Protein AF-A0A821PM58-F1 (afdb_monomer)

Sequence (84 aa):
MRKVVDFARPGIAFTTVQHEFPRVKYPMQLARFQEYVQNDGNRRQKLSRLELSVLEKFKQARDANLPVHDTDIRRWSLTQVAVE

Foldseek 3Di:
DDDLQVVPDPPDDVVNSCVVPVVCPDPVVNVVQVVCCVPPRDPVVLVVVLVVQLVVVVVVCVVVVHDDDPVNSVVSSVVVVVVD

pLDDT: mean 86.82, std 10.34, range [42.66, 97.38]

Secondary structure (DSSP, 8-state):
---HHHH--TT--HHHHHHH-TT---HHHHHHHHHHHHHH--HHHHHHHHHHHHHHHHHHHHHTT----HHHHHHHHHHHHTT-

Mean predicted aligned error: 7.38 Å

Radius of gyration: 18.81 Å; Cα contacts (8 Å, |Δi|>4): 39; chains: 1; bounding box: 25×18×54 Å

Structure (mmCIF, N/CA/C/O backbone):
data_AF-A0A821PM58-F1
#
_entry.id   AF-A0A821PM58-F1
#
loop_
_atom_site.group_PDB
_atom_site.id
_atom_site.type_symbol
_atom_site.label_atom_id
_atom_site.label_alt_id
_atom_site.label_comp_id
_atom_site.label_asym_id
_atom_site.label_entity_id
_atom_site.label_seq_id
_atom_site.pdbx_PDB_ins_code
_atom_site.Cartn_x
_atom_site.Cartn_y
_atom_site.Cartn_z
_atom_site.occupancy
_atom_site.B_iso_or_equiv
_atom_site.auth_seq_id
_atom_site.auth_comp_id
_atom_site.auth_asym_id
_atom_site.auth_atom_id
_atom_site.pdbx_PDB_model_num
ATOM 1 N N . MET A 1 1 ? -9.837 -5.681 -17.101 1.00 63.38 1 MET A N 1
ATOM 2 C CA . MET A 1 1 ? -8.854 -4.679 -17.578 1.00 63.38 1 MET A CA 1
ATOM 3 C C . MET A 1 1 ? -7.469 -5.304 -17.549 1.00 63.38 1 MET A C 1
ATOM 5 O O . MET A 1 1 ? -7.085 -5.823 -16.506 1.00 63.38 1 MET A O 1
ATOM 9 N N . ARG A 1 2 ? -6.756 -5.308 -18.679 1.00 79.81 2 ARG A N 1
ATOM 10 C CA . ARG A 1 2 ? -5.396 -5.857 -18.790 1.00 79.81 2 ARG A CA 1
ATOM 11 C C . ARG A 1 2 ? -4.387 -4.850 -18.223 1.00 79.81 2 ARG A C 1
ATOM 13 O O . ARG A 1 2 ? -4.578 -3.650 -18.403 1.00 79.81 2 ARG A O 1
ATOM 20 N N . LYS A 1 3 ? -3.353 -5.301 -17.503 1.00 82.75 3 LYS A N 1
ATOM 21 C CA . LYS A 1 3 ? -2.342 -4.393 -16.932 1.00 82.75 3 LYS A CA 1
ATOM 22 C C . LYS A 1 3 ? -1.250 -4.102 -17.958 1.00 82.75 3 LYS A C 1
ATOM 24 O O . LYS A 1 3 ? -0.810 -5.010 -18.657 1.00 82.75 3 LYS A O 1
ATOM 29 N N . VAL A 1 4 ? -0.775 -2.857 -17.979 1.00 87.50 4 VAL A N 1
ATOM 30 C CA . VAL A 1 4 ? 0.321 -2.407 -18.855 1.00 87.50 4 VAL A CA 1
ATOM 31 C C . VAL A 1 4 ? 1.577 -3.255 -18.650 1.00 87.50 4 VAL A C 1
ATOM 33 O O . VAL A 1 4 ? 2.158 -3.725 -19.619 1.00 87.50 4 VAL A O 1
ATOM 36 N N . VAL A 1 5 ? 1.963 -3.495 -17.393 1.00 85.56 5 VAL A N 1
ATOM 37 C CA . VAL A 1 5 ? 3.145 -4.299 -17.031 1.00 85.56 5 VAL A CA 1
ATOM 38 C C . VAL A 1 5 ? 3.041 -5.764 -17.461 1.00 85.56 5 VAL A C 1
ATOM 40 O O . VAL A 1 5 ? 4.042 -6.334 -17.873 1.00 85.56 5 VAL A O 1
ATOM 43 N N . ASP A 1 6 ? 1.841 -6.352 -17.434 1.00 87.19 6 ASP A N 1
ATOM 44 C CA . ASP A 1 6 ? 1.623 -7.744 -17.855 1.00 87.19 6 ASP A CA 1
ATOM 45 C C . ASP A 1 6 ? 1.639 -7.865 -19.393 1.00 87.19 6 ASP A C 1
ATOM 47 O O . ASP A 1 6 ? 1.922 -8.926 -19.952 1.00 87.19 6 ASP A O 1
ATOM 51 N N . PHE A 1 7 ? 1.298 -6.776 -20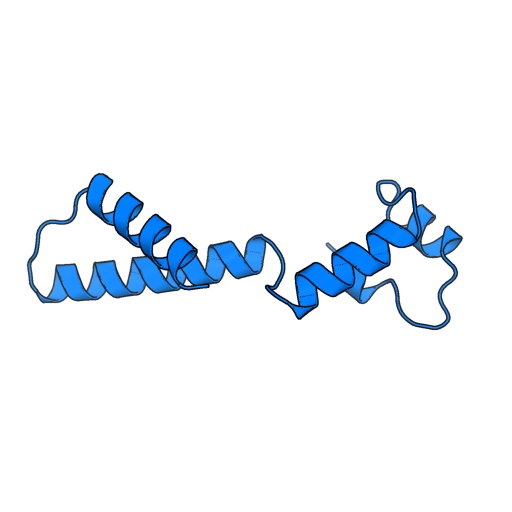.091 1.00 88.88 7 PHE A N 1
ATOM 52 C CA . PHE A 1 7 ? 1.288 -6.704 -21.550 1.00 88.88 7 PHE A CA 1
ATOM 53 C C . PHE A 1 7 ? 2.665 -6.357 -22.127 1.00 88.88 7 PHE A C 1
ATOM 55 O O . PHE A 1 7 ? 3.067 -6.950 -23.122 1.00 88.88 7 PHE A O 1
ATOM 62 N N . ALA A 1 8 ? 3.400 -5.427 -21.516 1.00 87.81 8 ALA A N 1
ATOM 63 C CA . ALA A 1 8 ? 4.717 -4.974 -21.958 1.00 87.81 8 ALA A CA 1
ATOM 64 C C . ALA A 1 8 ? 5.814 -6.000 -21.613 1.00 87.81 8 ALA A C 1
ATOM 66 O O . ALA A 1 8 ? 6.601 -5.815 -20.686 1.00 87.81 8 ALA A O 1
ATOM 67 N N . ARG A 1 9 ? 5.843 -7.100 -22.370 1.00 85.81 9 ARG A N 1
ATOM 68 C CA . ARG A 1 9 ? 6.810 -8.202 -22.253 1.00 85.81 9 ARG A CA 1
ATOM 69 C C . ARG A 1 9 ? 7.874 -8.155 -23.361 1.00 85.81 9 ARG A C 1
ATOM 71 O O . ARG A 1 9 ? 7.612 -7.559 -24.411 1.00 85.81 9 ARG A O 1
ATOM 78 N N . PRO A 1 10 ? 9.047 -8.793 -23.167 1.00 83.44 10 PRO A N 1
ATOM 79 C CA . PRO A 1 10 ? 10.075 -8.879 -24.202 1.00 83.44 10 PRO A CA 1
ATOM 80 C C . PRO A 1 10 ? 9.493 -9.379 -25.533 1.00 83.44 10 PRO A C 1
ATOM 82 O O . PRO A 1 10 ? 8.702 -10.322 -25.551 1.00 83.44 10 PRO A O 1
ATOM 85 N N . GLY A 1 11 ? 9.854 -8.721 -26.636 1.00 85.94 11 GLY A N 1
ATOM 86 C CA . GLY A 1 11 ? 9.358 -9.039 -27.981 1.00 85.94 11 GLY A CA 1
ATOM 87 C C . GLY A 1 11 ? 8.119 -8.256 -28.434 1.00 85.94 11 GLY A C 1
ATOM 88 O O . GLY A 1 11 ? 7.749 -8.358 -29.600 1.00 85.94 11 GLY A O 1
ATOM 89 N N . ILE A 1 12 ? 7.496 -7.442 -27.571 1.00 89.31 12 ILE A N 1
ATOM 90 C CA . ILE A 1 12 ? 6.436 -6.507 -27.984 1.00 89.31 12 ILE A CA 1
ATOM 91 C C . ILE A 1 12 ? 7.027 -5.116 -28.223 1.00 89.31 12 ILE A C 1
ATOM 93 O O . ILE A 1 12 ? 7.668 -4.539 -27.346 1.00 89.31 12 ILE A O 1
ATOM 97 N N . ALA A 1 13 ? 6.784 -4.562 -29.414 1.00 92.00 13 ALA A N 1
ATOM 98 C CA . ALA A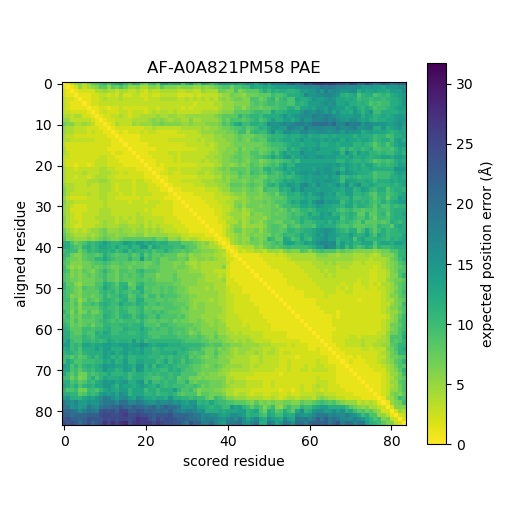 1 13 ? 7.206 -3.210 -29.758 1.00 92.00 13 ALA A CA 1
ATOM 99 C C . ALA A 1 13 ? 6.453 -2.160 -28.925 1.00 92.00 13 ALA A C 1
ATOM 101 O O . ALA A 1 13 ? 5.257 -2.291 -28.655 1.00 92.00 13 ALA A O 1
ATOM 102 N N . PHE A 1 14 ? 7.135 -1.070 -28.564 1.00 89.25 14 PHE A N 1
ATOM 103 C CA . PHE A 1 14 ? 6.525 0.013 -27.786 1.00 89.25 14 PHE A CA 1
ATOM 104 C C . PHE A 1 14 ? 5.298 0.623 -28.481 1.00 89.25 14 PHE A C 1
ATOM 106 O O . PHE A 1 14 ? 4.312 0.932 -27.821 1.00 89.25 14 PHE A O 1
ATOM 113 N N . THR A 1 15 ? 5.312 0.720 -29.812 1.00 91.56 15 THR A N 1
ATOM 114 C CA . THR A 1 15 ? 4.174 1.193 -30.617 1.00 91.56 15 THR A CA 1
ATOM 115 C C . THR A 1 15 ? 2.919 0.342 -30.410 1.00 91.56 15 THR A C 1
ATOM 117 O O . THR A 1 15 ? 1.820 0.879 -30.297 1.00 91.56 15 THR A O 1
ATOM 120 N N . THR A 1 16 ? 3.072 -0.977 -30.274 1.00 92.94 16 THR A N 1
ATOM 121 C CA . THR A 1 16 ? 1.976 -1.901 -29.952 1.00 92.94 16 THR A CA 1
ATOM 122 C C . THR A 1 16 ? 1.450 -1.672 -28.537 1.00 92.94 16 THR A C 1
ATOM 124 O O . THR A 1 16 ? 0.241 -1.668 -28.318 1.00 92.94 16 THR A O 1
ATOM 127 N N . VAL A 1 17 ? 2.344 -1.431 -27.571 1.00 91.38 17 VAL A N 1
ATOM 128 C CA . VAL A 1 17 ? 1.95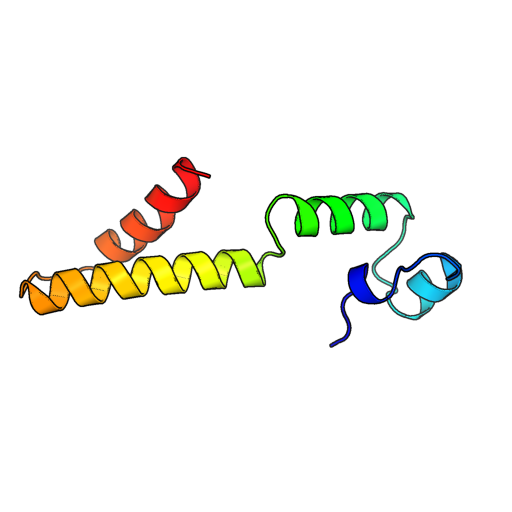4 -1.073 -26.198 1.00 91.38 17 VAL A CA 1
ATOM 129 C C . VAL A 1 17 ? 1.207 0.261 -26.172 1.00 91.38 17 VAL A C 1
ATOM 131 O O . VAL A 1 17 ? 0.211 0.381 -25.469 1.00 91.38 17 VAL A O 1
ATOM 134 N N . GLN A 1 18 ? 1.638 1.244 -26.958 1.00 93.12 18 GLN A N 1
ATOM 135 C CA . GLN A 1 18 ? 0.997 2.554 -27.045 1.00 93.12 18 GLN A CA 1
ATOM 136 C C . GLN A 1 18 ? -0.388 2.487 -27.702 1.00 93.12 18 GLN A C 1
ATOM 138 O O . GLN A 1 18 ? -1.291 3.208 -27.285 1.00 93.12 18 GLN A O 1
ATOM 143 N N . HIS A 1 19 ? -0.575 1.607 -28.689 1.00 92.69 19 HIS A N 1
ATOM 144 C CA . HIS A 1 19 ? -1.881 1.368 -29.303 1.00 92.69 19 HIS A CA 1
ATOM 145 C C . HIS A 1 19 ? -2.889 0.799 -28.290 1.00 92.69 19 HIS A C 1
ATOM 147 O O . HIS A 1 19 ? -4.014 1.282 -28.196 1.00 92.69 19 HIS A O 1
ATOM 153 N N . GLU A 1 20 ? -2.475 -0.192 -27.493 1.00 92.00 20 GLU A N 1
ATOM 154 C CA . GLU A 1 20 ? -3.316 -0.789 -26.444 1.00 92.00 20 GLU A CA 1
ATOM 155 C C . GLU A 1 20 ? -3.502 0.154 -25.240 1.00 92.00 20 GLU A C 1
ATOM 157 O O . GLU A 1 20 ? -4.559 0.192 -24.607 1.00 92.00 20 GLU A O 1
ATOM 162 N N . PHE A 1 21 ? -2.480 0.954 -24.922 1.00 92.50 21 PHE A N 1
ATOM 163 C CA . PHE A 1 21 ? -2.465 1.863 -23.780 1.00 92.50 21 PHE A CA 1
ATOM 164 C C . PHE A 1 21 ? -2.091 3.294 -24.201 1.00 92.50 21 PHE A C 1
ATOM 166 O O . PHE A 1 21 ? -0.985 3.756 -23.907 1.00 92.50 21 PHE A O 1
ATOM 173 N N . PRO A 1 22 ? -3.036 4.069 -24.772 1.00 90.19 22 PRO A N 1
ATOM 174 C CA . PRO A 1 22 ? -2.768 5.407 -25.323 1.00 90.19 22 PRO A CA 1
ATOM 175 C C . PRO A 1 22 ? -2.248 6.434 -24.306 1.00 90.19 22 PRO A C 1
ATOM 177 O O . PRO A 1 22 ? -1.703 7.475 -24.666 1.00 90.19 22 PRO A O 1
ATOM 180 N N . ARG A 1 23 ? -2.428 6.161 -23.007 1.00 90.50 23 ARG A N 1
ATOM 181 C CA . ARG A 1 23 ? -1.935 7.006 -21.908 1.00 90.50 23 ARG A CA 1
ATOM 182 C C . ARG A 1 23 ? -0.441 6.812 -21.621 1.00 90.50 23 ARG A C 1
ATOM 184 O O . ARG A 1 23 ? 0.137 7.627 -20.902 1.00 90.50 23 ARG A O 1
ATOM 191 N N . VAL A 1 24 ? 0.177 5.761 -22.160 1.00 90.88 24 VAL A N 1
ATOM 192 C CA . VAL A 1 24 ? 1.616 5.499 -22.056 1.00 90.88 24 VAL A CA 1
ATOM 193 C C . VAL A 1 24 ? 2.306 6.177 -23.234 1.00 90.88 24 VAL A C 1
ATOM 195 O O . VAL A 1 24 ? 2.302 5.675 -24.351 1.00 90.88 24 VAL A O 1
ATOM 198 N N . LYS A 1 25 ? 2.867 7.357 -22.981 1.00 90.69 25 LYS A N 1
ATOM 199 C CA . LYS A 1 25 ? 3.496 8.211 -23.996 1.00 90.69 25 LYS A CA 1
ATOM 200 C C . LYS A 1 25 ? 4.976 7.906 -24.199 1.00 90.69 25 LYS A C 1
ATOM 202 O O . LYS A 1 25 ? 5.487 8.118 -25.291 1.00 90.69 25 LYS A O 1
ATOM 207 N N . TYR A 1 26 ? 5.662 7.430 -23.159 1.00 91.44 26 TYR A N 1
ATOM 208 C CA . TYR A 1 26 ? 7.115 7.259 -23.178 1.00 91.44 26 TYR A CA 1
ATOM 209 C C . TYR A 1 26 ? 7.536 5.870 -22.681 1.00 91.44 26 TYR A C 1
ATOM 211 O O . TYR A 1 26 ? 6.997 5.411 -21.669 1.00 91.44 26 TYR A O 1
ATOM 219 N N . PRO A 1 27 ? 8.558 5.234 -23.291 1.00 86.88 27 PRO A N 1
ATOM 220 C CA . PRO A 1 27 ? 9.085 3.943 -22.837 1.00 86.88 27 PRO A CA 1
ATOM 221 C C . PRO A 1 27 ? 9.541 3.955 -21.375 1.00 86.88 27 PRO A C 1
ATOM 223 O O . PRO A 1 27 ? 9.327 2.992 -20.646 1.00 86.88 27 PRO A O 1
ATOM 226 N N . MET A 1 28 ? 10.084 5.083 -20.906 1.00 89.06 28 MET A N 1
ATOM 227 C CA . MET A 1 28 ? 10.509 5.259 -19.513 1.00 89.06 28 MET A CA 1
ATOM 228 C C . MET A 1 28 ? 9.358 5.079 -18.507 1.00 89.06 28 MET A C 1
ATOM 230 O O . MET A 1 28 ? 9.590 4.701 -17.362 1.00 89.06 28 MET A O 1
ATOM 234 N N . GLN A 1 29 ? 8.103 5.304 -18.915 1.00 90.25 29 GLN A N 1
ATOM 235 C CA . GLN A 1 29 ? 6.949 5.040 -18.053 1.00 90.25 29 GLN A CA 1
ATOM 236 C C . GLN A 1 29 ? 6.759 3.540 -17.806 1.00 90.25 29 GLN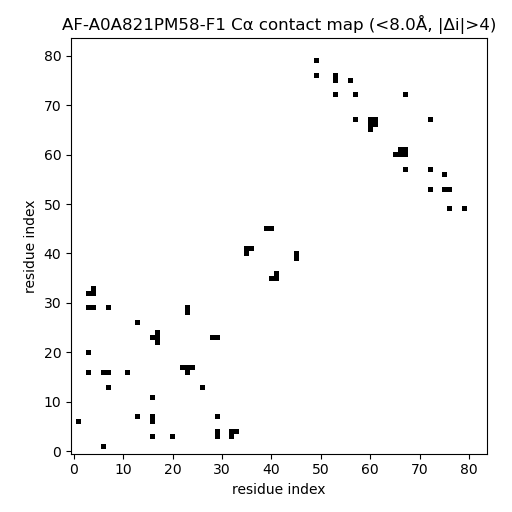 A C 1
ATOM 238 O O . GLN A 1 29 ? 6.351 3.172 -16.711 1.00 90.25 29 GLN A O 1
ATOM 243 N N . LEU A 1 30 ? 7.093 2.677 -18.773 1.00 88.62 30 LEU A N 1
ATOM 244 C CA . LEU A 1 30 ? 7.023 1.225 -18.592 1.00 88.62 30 LEU A CA 1
ATOM 245 C C . LEU A 1 30 ? 8.020 0.750 -17.539 1.00 88.62 30 LEU A C 1
ATOM 247 O O . LEU A 1 30 ? 7.629 -0.005 -16.653 1.00 88.62 30 LEU A O 1
ATOM 251 N N . ALA A 1 31 ? 9.258 1.251 -17.595 1.00 87.00 31 ALA A N 1
ATOM 252 C CA . ALA A 1 31 ? 10.276 0.960 -16.589 1.00 87.00 31 ALA A CA 1
ATOM 253 C C . ALA A 1 31 ? 9.805 1.384 -15.189 1.00 87.00 31 ALA A C 1
ATOM 255 O O . ALA A 1 31 ? 9.820 0.575 -14.268 1.00 87.00 31 ALA A O 1
ATOM 256 N N . ARG A 1 32 ? 9.258 2.601 -15.051 1.00 86.38 32 ARG A N 1
ATOM 257 C CA . ARG A 1 32 ? 8.677 3.068 -13.779 1.00 86.38 32 ARG A CA 1
ATOM 258 C C . ARG A 1 32 ? 7.512 2.203 -13.306 1.00 86.38 32 ARG A C 1
ATOM 260 O O . ARG A 1 32 ? 7.391 1.928 -12.121 1.00 86.38 32 ARG A O 1
ATOM 267 N N . PHE A 1 33 ? 6.627 1.774 -14.205 1.00 86.69 33 PHE A N 1
ATOM 268 C CA . PHE A 1 33 ? 5.510 0.909 -13.820 1.00 86.69 33 PHE A CA 1
ATOM 269 C C . PHE A 1 33 ? 5.983 -0.468 -13.359 1.00 86.69 33 PHE A C 1
ATOM 271 O O . PHE A 1 33 ? 5.413 -1.002 -12.410 1.00 86.69 33 PHE A O 1
ATOM 278 N N . GLN A 1 34 ? 7.006 -1.031 -14.004 1.00 85.06 34 GLN A N 1
ATOM 279 C CA . GLN A 1 34 ? 7.632 -2.278 -13.569 1.00 85.06 34 GLN A CA 1
ATOM 280 C C . GLN A 1 34 ? 8.281 -2.106 -12.197 1.00 85.06 34 GLN A C 1
ATOM 282 O O . GLN A 1 34 ? 8.001 -2.899 -11.305 1.00 85.06 34 GLN A O 1
ATOM 287 N N . GLU A 1 35 ? 9.051 -1.037 -12.005 1.00 85.94 35 GLU A N 1
ATOM 288 C CA . GLU A 1 35 ? 9.693 -0.699 -10.735 1.00 85.94 35 GLU A CA 1
ATOM 289 C C . GLU A 1 35 ? 8.669 -0.536 -9.602 1.00 85.94 35 GLU A C 1
ATOM 291 O O . GLU A 1 35 ? 8.813 -1.146 -8.547 1.00 85.94 35 GLU A O 1
ATOM 296 N N . TYR A 1 36 ? 7.572 0.194 -9.827 1.00 82.25 36 TYR A N 1
ATOM 297 C CA . TYR A 1 36 ? 6.510 0.328 -8.824 1.00 82.25 36 TYR A CA 1
ATOM 298 C C . TYR A 1 36 ? 5.867 -1.009 -8.464 1.00 82.25 36 TYR A C 1
ATOM 300 O O . TYR A 1 36 ? 5.578 -1.265 -7.298 1.00 82.25 36 TYR A O 1
ATOM 308 N N . VAL A 1 37 ? 5.629 -1.867 -9.456 1.00 81.50 37 VAL A N 1
ATOM 309 C CA . VAL A 1 37 ? 5.036 -3.185 -9.216 1.00 81.50 37 VAL A CA 1
ATOM 310 C C . VAL A 1 37 ? 6.009 -4.108 -8.484 1.00 81.50 37 VAL A C 1
ATOM 312 O O . VAL A 1 37 ? 5.556 -4.864 -7.628 1.00 81.50 37 VAL A O 1
ATOM 315 N N . GLN A 1 38 ? 7.306 -4.034 -8.786 1.00 81.50 38 GLN A N 1
ATOM 316 C CA . GLN A 1 38 ? 8.344 -4.839 -8.140 1.00 81.50 38 GLN A CA 1
ATOM 317 C C . GLN A 1 38 ? 8.616 -4.404 -6.702 1.00 81.50 38 GLN A C 1
ATOM 319 O O . GLN A 1 38 ? 8.642 -5.256 -5.821 1.00 81.50 38 GLN A O 1
ATOM 324 N N . ASN A 1 39 ? 8.789 -3.104 -6.462 1.00 77.75 39 ASN A N 1
ATOM 325 C CA . ASN A 1 39 ? 9.164 -2.604 -5.143 1.00 77.75 39 ASN A CA 1
ATOM 326 C C . ASN A 1 39 ? 8.006 -2.698 -4.151 1.00 77.75 39 ASN A C 1
ATOM 328 O O . ASN A 1 39 ? 8.208 -3.072 -3.005 1.00 77.75 39 ASN A O 1
ATOM 332 N N . ASP A 1 40 ? 6.789 -2.368 -4.586 1.00 71.00 40 ASP A N 1
ATOM 333 C CA . ASP A 1 40 ? 5.753 -1.991 -3.622 1.00 71.00 40 ASP A CA 1
ATOM 334 C C . ASP A 1 40 ? 4.331 -2.399 -4.037 1.00 71.00 40 ASP A C 1
ATOM 336 O O . ASP A 1 40 ? 3.332 -2.130 -3.360 1.00 71.00 40 ASP A O 1
ATOM 340 N N . GLY A 1 41 ? 4.221 -3.067 -5.186 1.00 75.62 41 GLY A N 1
ATOM 341 C CA . GLY A 1 41 ? 2.950 -3.351 -5.826 1.00 75.62 41 GLY A CA 1
ATOM 342 C C . GLY A 1 41 ? 2.241 -2.091 -6.336 1.00 75.62 41 GLY A C 1
ATOM 343 O O . GLY A 1 41 ? 2.618 -0.940 -6.121 1.00 75.62 41 GLY A O 1
ATOM 344 N N . ASN A 1 42 ? 1.147 -2.302 -7.059 1.00 79.88 42 ASN A N 1
ATOM 345 C CA . ASN A 1 42 ? 0.320 -1.194 -7.529 1.00 79.88 42 ASN A CA 1
ATOM 346 C C . ASN A 1 42 ? -0.560 -0.623 -6.400 1.00 79.88 42 ASN A C 1
ATOM 348 O O . ASN A 1 42 ? -0.826 -1.275 -5.392 1.00 79.88 42 ASN A O 1
ATOM 352 N N . ARG A 1 43 ? -1.113 0.579 -6.619 1.00 81.56 43 ARG A N 1
ATOM 353 C CA . ARG A 1 43 ? -2.025 1.254 -5.674 1.00 81.56 43 ARG A CA 1
ATOM 354 C C . ARG A 1 43 ? -3.133 0.343 -5.134 1.00 81.56 43 ARG A C 1
ATOM 356 O O . ARG A 1 43 ? -3.474 0.441 -3.963 1.00 81.56 43 ARG A O 1
ATOM 363 N N . ARG A 1 44 ? -3.706 -0.535 -5.966 1.00 81.62 44 ARG A N 1
ATOM 364 C CA . ARG A 1 44 ? -4.769 -1.456 -5.534 1.00 81.62 44 ARG A CA 1
ATOM 365 C C . ARG A 1 44 ? -4.241 -2.487 -4.537 1.00 81.62 44 ARG A C 1
ATOM 367 O O . ARG A 1 44 ? -4.918 -2.748 -3.551 1.00 81.62 44 A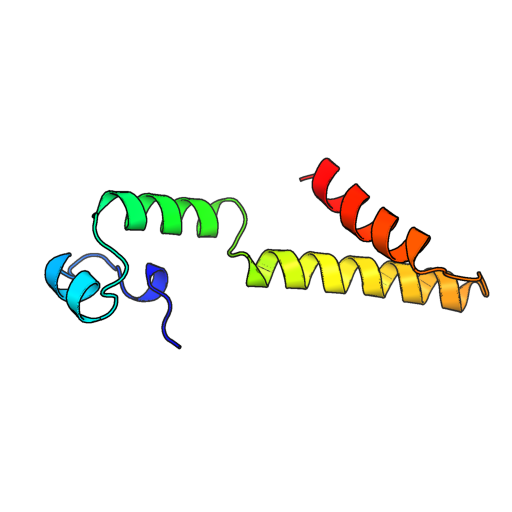RG A O 1
ATOM 374 N N . GLN A 1 45 ? -3.057 -3.048 -4.777 1.00 83.44 45 GLN A N 1
ATOM 375 C CA . GLN A 1 45 ? -2.409 -3.973 -3.844 1.00 83.44 45 GLN A CA 1
ATOM 376 C C . GLN A 1 45 ? -2.092 -3.278 -2.518 1.00 83.44 45 GLN A C 1
ATOM 378 O O . GLN A 1 45 ? -2.440 -3.816 -1.474 1.00 83.44 45 GLN A O 1
ATOM 383 N N . LYS A 1 46 ? -1.549 -2.054 -2.559 1.00 84.25 46 LYS A N 1
ATOM 384 C CA . LYS A 1 46 ? -1.298 -1.247 -1.352 1.00 84.25 46 LYS A CA 1
ATOM 385 C C . LYS A 1 46 ? -2.569 -0.999 -0.542 1.00 84.25 46 LYS A C 1
ATOM 387 O O . LYS A 1 46 ? -2.608 -1.264 0.652 1.00 84.25 46 LYS A O 1
ATOM 392 N N . LEU A 1 47 ? -3.641 -0.561 -1.206 1.00 87.44 47 LEU A N 1
ATOM 393 C CA . LEU A 1 47 ? -4.935 -0.355 -0.553 1.00 87.44 47 LEU A CA 1
ATOM 394 C C . LEU A 1 47 ? -5.503 -1.656 0.025 1.00 87.44 47 LEU A C 1
ATOM 396 O O . LEU A 1 47 ? -6.031 -1.627 1.127 1.00 87.44 47 LEU A O 1
ATOM 400 N N . SER A 1 48 ? -5.336 -2.787 -0.669 1.00 88.81 48 SER A N 1
ATOM 401 C CA . SER A 1 48 ? -5.779 -4.094 -0.159 1.00 88.81 48 SER A CA 1
ATOM 402 C C . SER A 1 48 ? -4.995 -4.503 1.094 1.00 88.81 48 SER A C 1
ATOM 404 O O . SER A 1 48 ? -5.578 -5.033 2.031 1.00 88.81 48 SER A O 1
ATOM 406 N N . ARG A 1 49 ? -3.681 -4.237 1.147 1.00 87.94 49 ARG A N 1
ATOM 407 C CA . ARG A 1 49 ? -2.861 -4.486 2.347 1.00 87.94 49 ARG A CA 1
ATOM 408 C C . ARG A 1 49 ? -3.306 -3.617 3.522 1.00 87.94 49 ARG A C 1
ATOM 410 O O . ARG A 1 49 ? -3.490 -4.135 4.619 1.00 87.94 49 ARG A O 1
ATOM 417 N N . LEU A 1 50 ? -3.524 -2.322 3.280 1.00 90.38 50 LEU A N 1
ATOM 418 C CA . LEU A 1 50 ? -4.030 -1.393 4.295 1.00 90.38 50 LEU A CA 1
ATOM 419 C C . LEU A 1 50 ? -5.400 -1.828 4.817 1.00 90.38 50 LEU A C 1
ATOM 421 O O . LEU A 1 50 ? -5.604 -1.860 6.025 1.00 90.38 50 LEU A O 1
ATOM 425 N N . GLU A 1 51 ? -6.314 -2.198 3.922 1.00 91.94 51 GLU A N 1
ATOM 426 C CA . GLU A 1 51 ? -7.647 -2.689 4.271 1.00 91.94 51 GLU A CA 1
ATOM 427 C C . GLU A 1 51 ? -7.574 -3.934 5.158 1.00 91.94 51 GLU A C 1
ATOM 429 O O . GLU A 1 51 ? -8.186 -3.955 6.224 1.00 91.94 51 GLU A O 1
ATOM 434 N N . LEU A 1 52 ? -6.779 -4.938 4.771 1.00 92.44 52 LEU A N 1
ATOM 435 C CA . LEU A 1 52 ? -6.608 -6.163 5.554 1.00 92.44 52 LEU A CA 1
ATOM 436 C C . LEU A 1 52 ? -6.015 -5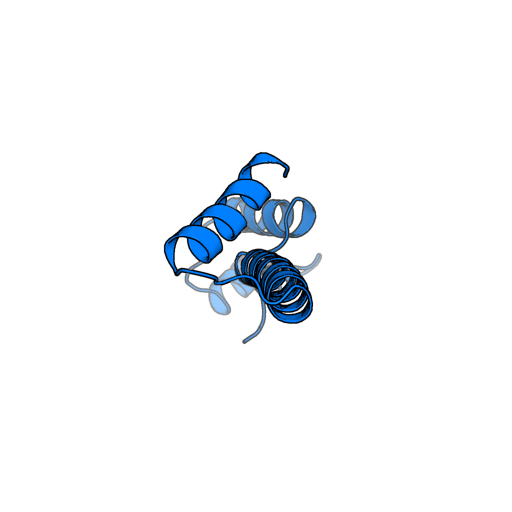.881 6.941 1.00 92.44 52 LEU A C 1
ATOM 438 O O . LEU A 1 52 ? -6.508 -6.408 7.934 1.00 92.44 52 LEU A O 1
ATOM 442 N N . SER A 1 53 ? -5.000 -5.019 7.018 1.00 91.62 53 SER A N 1
ATOM 443 C CA . SER A 1 53 ? -4.349 -4.644 8.281 1.00 91.62 53 SER A CA 1
ATOM 444 C C . SER A 1 53 ? -5.290 -3.872 9.215 1.00 91.62 53 SER A C 1
ATOM 446 O O . SER A 1 53 ? -5.391 -4.173 10.406 1.00 91.62 53 SER A O 1
ATOM 448 N N . VAL A 1 54 ? -6.035 -2.901 8.681 1.00 94.31 54 VAL A N 1
ATOM 449 C CA . VAL A 1 54 ? -7.026 -2.126 9.444 1.00 94.31 54 VAL A CA 1
ATOM 450 C C . VAL A 1 54 ? -8.174 -3.019 9.913 1.00 94.31 54 VAL A C 1
ATOM 452 O O . VAL A 1 54 ? -8.596 -2.907 11.063 1.00 94.31 54 VAL A O 1
ATOM 455 N N . LEU A 1 55 ? -8.656 -3.924 9.056 1.00 94.81 55 LEU A N 1
ATOM 456 C CA . LEU A 1 55 ? -9.712 -4.874 9.399 1.00 94.81 55 LEU A CA 1
ATOM 457 C C . LEU A 1 55 ? -9.281 -5.813 10.528 1.00 94.81 55 LEU A C 1
ATOM 459 O O . LEU A 1 55 ? -10.068 -6.079 11.433 1.00 94.81 55 LEU A O 1
ATOM 463 N N . GLU A 1 56 ? -8.042 -6.294 10.493 1.00 94.75 56 GLU A N 1
ATOM 464 C CA . GLU A 1 56 ? -7.495 -7.157 11.538 1.00 94.75 56 GLU A CA 1
ATOM 465 C C . GLU A 1 56 ? -7.440 -6.434 12.892 1.00 94.75 56 GLU A C 1
ATOM 467 O O . GLU A 1 56 ? -7.960 -6.934 13.888 1.00 94.75 56 GLU A O 1
ATOM 472 N N . LYS A 1 57 ? -6.929 -5.196 12.922 1.00 94.19 57 LYS A N 1
ATOM 473 C CA . LYS A 1 57 ? -6.936 -4.366 14.141 1.00 94.19 57 LYS A CA 1
ATOM 474 C C . LYS A 1 57 ? -8.344 -4.085 14.652 1.00 94.19 57 LYS A C 1
ATOM 476 O O . LYS A 1 57 ? -8.579 -4.100 15.858 1.00 94.19 57 LYS A O 1
ATOM 481 N N . PHE A 1 58 ? -9.285 -3.844 13.742 1.00 95.38 58 PHE A N 1
ATOM 482 C CA . PHE A 1 58 ? -10.678 -3.628 14.106 1.00 95.38 58 PHE A CA 1
ATOM 483 C C . PHE A 1 58 ? -11.276 -4.863 14.785 1.00 95.38 58 PHE A C 1
ATOM 485 O O . PHE A 1 58 ? -11.896 -4.731 15.837 1.00 95.38 58 PHE A O 1
ATOM 492 N N . LYS A 1 59 ? -11.058 -6.062 14.229 1.00 96.38 59 LYS A N 1
ATOM 493 C CA . LYS A 1 59 ? -11.521 -7.321 14.833 1.00 96.38 59 LYS A CA 1
ATOM 494 C C . LYS A 1 59 ? -10.948 -7.513 16.234 1.00 96.38 59 LYS A C 1
ATOM 496 O O . LYS A 1 59 ? -11.716 -7.707 17.165 1.00 96.38 59 LYS A O 1
ATOM 501 N N . GLN A 1 60 ? -9.641 -7.322 16.403 1.00 95.94 60 GLN A N 1
ATOM 502 C CA . GLN A 1 60 ? -8.981 -7.421 17.710 1.00 95.94 60 GLN A CA 1
ATOM 503 C C . GLN A 1 60 ? -9.565 -6.439 18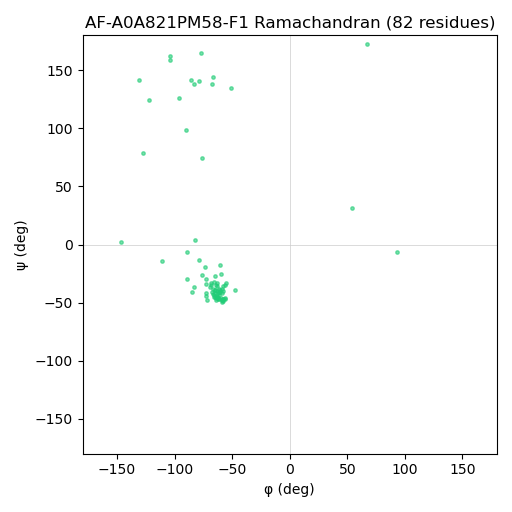.736 1.00 95.94 60 GLN A C 1
ATOM 505 O O . GLN A 1 60 ? -9.808 -6.804 19.885 1.00 95.94 60 GLN A O 1
ATOM 510 N N . ALA A 1 61 ? -9.842 -5.198 18.325 1.00 96.19 61 ALA A N 1
ATOM 511 C CA . ALA A 1 61 ? -10.480 -4.213 19.192 1.00 96.19 61 ALA A CA 1
ATOM 512 C C . ALA A 1 61 ? -11.913 -4.624 19.573 1.00 96.19 61 ALA A C 1
ATOM 514 O O . ALA A 1 61 ? -12.310 -4.463 20.726 1.00 96.19 61 ALA A O 1
ATOM 515 N N . ARG A 1 62 ? -12.678 -5.195 18.633 1.00 95.44 62 ARG A N 1
ATOM 516 C CA . ARG A 1 62 ? -14.029 -5.712 18.896 1.00 95.44 62 ARG A CA 1
ATOM 517 C C . ARG A 1 62 ? -14.016 -6.907 19.842 1.00 95.44 62 ARG A C 1
ATOM 519 O O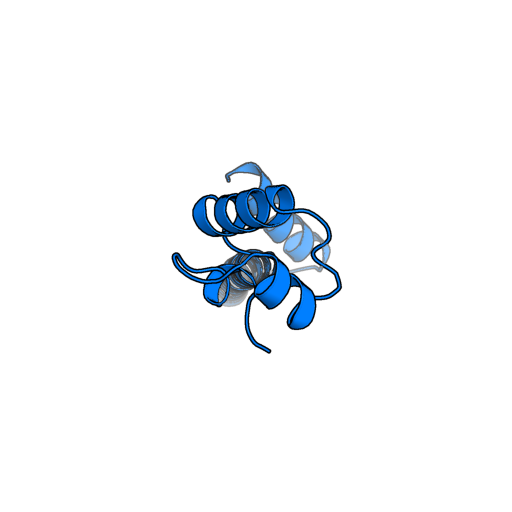 . ARG A 1 62 ? -14.825 -6.919 20.765 1.00 95.44 62 ARG A O 1
ATOM 526 N N . ASP A 1 63 ? -13.091 -7.842 19.660 1.00 97.38 63 ASP A N 1
ATOM 527 C CA . ASP A 1 63 ? -12.928 -9.011 20.532 1.00 97.38 63 ASP A CA 1
ATOM 528 C C . ASP A 1 63 ? -12.545 -8.595 21.963 1.00 97.38 63 ASP A C 1
ATOM 530 O O . ASP A 1 63 ? -12.992 -9.196 22.938 1.00 97.38 63 ASP A O 1
ATOM 534 N N . ALA A 1 64 ? -11.793 -7.500 22.102 1.00 97.06 64 ALA A N 1
ATOM 535 C CA . ALA A 1 64 ? -11.459 -6.881 23.383 1.00 97.06 64 ALA A CA 1
ATOM 536 C C . ALA A 1 64 ? -12.561 -5.953 23.946 1.00 97.06 64 ALA A C 1
ATOM 538 O O . ALA A 1 64 ? -12.351 -5.311 24.974 1.00 97.06 64 ALA A O 1
ATOM 539 N N . ASN A 1 65 ? -13.727 -5.860 23.292 1.00 96.44 65 ASN A N 1
ATOM 540 C CA . ASN A 1 65 ? -14.820 -4.937 23.627 1.00 96.44 65 ASN A CA 1
ATOM 541 C C . ASN A 1 65 ? -14.395 -3.457 23.717 1.00 96.44 65 ASN A C 1
ATOM 543 O O . ASN A 1 65 ? -14.974 -2.676 24.474 1.00 96.44 65 ASN A O 1
ATOM 547 N N . LEU A 1 66 ? -13.398 -3.051 22.929 1.00 95.69 66 LEU A N 1
ATOM 548 C CA . LEU A 1 66 ? -12.938 -1.669 22.863 1.00 95.69 66 LEU A CA 1
ATOM 549 C C . LEU A 1 66 ? -13.814 -0.850 21.898 1.00 95.69 66 LEU A C 1
ATOM 551 O O . LEU A 1 66 ? -14.161 -1.327 20.809 1.00 95.69 66 LEU A O 1
ATOM 555 N N . PRO A 1 67 ? -14.171 0.398 22.252 1.00 94.50 67 PRO A N 1
ATOM 556 C CA . PRO A 1 67 ? -14.779 1.318 21.304 1.00 94.50 67 PRO A CA 1
ATOM 557 C C . PRO A 1 67 ? -13.754 1.703 20.232 1.00 94.50 67 PRO A C 1
ATOM 559 O O . PRO A 1 67 ? -12.588 1.952 20.533 1.00 94.50 67 PRO A O 1
ATOM 562 N N . VAL A 1 68 ? -14.199 1.758 18.977 1.00 95.44 68 VAL A N 1
ATOM 563 C CA . VAL A 1 68 ? -13.371 2.179 17.842 1.00 95.44 68 VAL A CA 1
ATOM 564 C C . VAL A 1 68 ? -14.037 3.368 17.174 1.00 95.44 68 VAL A C 1
ATOM 566 O O . VAL A 1 68 ? -15.196 3.276 16.766 1.00 95.44 68 VAL A O 1
ATOM 569 N N . HIS A 1 69 ? -13.302 4.468 17.045 1.00 95.56 69 HIS A N 1
ATOM 570 C CA . HIS A 1 69 ? -13.750 5.654 16.328 1.00 95.56 69 HIS A CA 1
ATOM 571 C C . HIS A 1 69 ? -13.083 5.761 14.954 1.00 95.56 69 HIS A C 1
ATOM 573 O O . HIS A 1 69 ? -12.009 5.210 14.705 1.00 95.56 69 HIS A O 1
ATOM 579 N N . ASP A 1 70 ? -13.667 6.569 14.070 1.00 94.25 70 ASP A N 1
ATOM 580 C CA . ASP A 1 70 ? -13.098 6.869 12.750 1.00 94.25 70 ASP A CA 1
ATOM 581 C C . ASP A 1 70 ? -11.665 7.419 12.836 1.00 94.25 70 ASP A C 1
ATOM 583 O O . ASP A 1 70 ? -10.824 7.152 11.974 1.00 94.25 70 ASP A O 1
ATOM 587 N N . THR A 1 71 ? -11.359 8.165 13.902 1.00 95.50 71 THR A N 1
ATOM 588 C CA . THR A 1 71 ? -10.008 8.674 14.173 1.00 95.50 71 THR A CA 1
ATOM 589 C C . THR A 1 71 ? -9.008 7.543 14.413 1.00 95.50 71 THR A C 1
ATOM 591 O O . THR A 1 71 ? -7.860 7.652 13.979 1.00 95.50 71 THR A O 1
ATOM 594 N N . ASP A 1 72 ? -9.426 6.449 15.050 1.00 93.25 72 ASP A N 1
ATOM 595 C CA . ASP A 1 72 ? -8.575 5.284 15.307 1.00 93.25 72 ASP A CA 1
ATOM 596 C C . ASP A 1 72 ? -8.321 4.510 14.016 1.00 93.25 72 ASP A C 1
ATOM 598 O O . ASP A 1 72 ? -7.168 4.226 13.690 1.00 93.25 72 ASP A O 1
ATOM 602 N N . ILE A 1 73 ? -9.369 4.297 13.212 1.00 92.50 73 ILE A N 1
ATOM 603 C CA . ILE A 1 73 ? -9.261 3.702 11.872 1.00 92.50 73 ILE A CA 1
ATOM 604 C C . ILE A 1 73 ? -8.280 4.511 11.009 1.00 92.50 73 ILE A C 1
ATOM 606 O O . ILE A 1 73 ? -7.372 3.951 10.384 1.00 92.50 73 ILE A O 1
ATOM 610 N N . ARG A 1 74 ? -8.405 5.847 11.017 1.00 92.44 74 ARG A N 1
ATOM 611 C CA . ARG A 1 74 ? -7.491 6.739 10.292 1.00 92.44 74 ARG A CA 1
ATOM 612 C C . ARG A 1 74 ? -6.061 6.607 10.808 1.00 92.44 74 ARG A C 1
ATOM 614 O O . ARG A 1 74 ? -5.147 6.467 9.998 1.00 92.44 74 ARG A O 1
ATOM 621 N N . ARG A 1 75 ? -5.845 6.611 12.126 1.00 92.38 75 ARG A N 1
ATOM 622 C CA . ARG A 1 75 ? -4.507 6.428 12.710 1.00 92.38 75 ARG A CA 1
ATOM 623 C C . ARG A 1 75 ? -3.894 5.100 12.286 1.00 92.38 75 ARG A C 1
ATOM 625 O O . ARG A 1 75 ? -2.772 5.105 11.797 1.00 92.38 75 ARG A O 1
ATOM 632 N N . TRP A 1 76 ? -4.631 3.995 12.382 1.00 92.50 76 TRP A N 1
ATOM 633 C CA . TRP A 1 76 ? -4.141 2.674 11.985 1.00 92.50 76 TRP A CA 1
ATOM 634 C C . TRP A 1 76 ? -3.711 2.619 10.522 1.00 92.50 76 TRP A C 1
ATOM 636 O O . TRP A 1 76 ? -2.671 2.032 10.230 1.00 92.50 76 TRP A O 1
ATOM 646 N N . SER A 1 77 ? -4.462 3.274 9.631 1.00 87.62 77 SER A N 1
ATOM 647 C CA . SER A 1 77 ? -4.106 3.368 8.212 1.00 87.62 77 SER A CA 1
ATOM 648 C C . SER A 1 77 ? -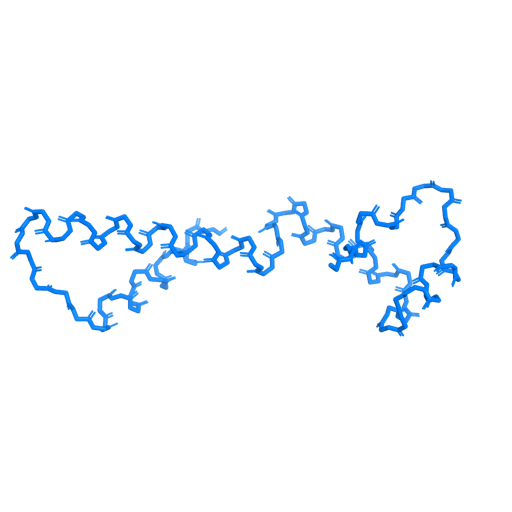2.818 4.164 7.966 1.00 87.62 77 SER A C 1
ATOM 650 O O . SER A 1 77 ? -2.065 3.838 7.055 1.00 87.62 77 SER A O 1
ATOM 652 N N . LEU A 1 78 ? -2.526 5.170 8.800 1.00 86.62 78 LEU A N 1
ATOM 653 C CA . LEU A 1 78 ? -1.338 6.020 8.673 1.00 86.62 78 LEU A CA 1
ATOM 654 C C . LEU A 1 78 ? -0.093 5.390 9.306 1.00 86.62 78 LEU A C 1
ATOM 656 O O . LEU A 1 78 ? 0.997 5.522 8.762 1.00 86.62 78 LEU A O 1
ATOM 660 N N . THR A 1 79 ? -0.231 4.677 10.429 1.00 79.25 79 THR A N 1
ATOM 661 C CA . THR A 1 79 ? 0.917 4.045 11.105 1.00 79.25 79 THR A CA 1
ATOM 662 C C . THR A 1 79 ? 1.554 2.945 10.256 1.00 79.25 79 THR A C 1
ATOM 664 O O . THR A 1 79 ? 2.740 2.685 10.390 1.00 79.25 79 THR A O 1
ATOM 667 N N . GLN A 1 80 ? 0.790 2.299 9.373 1.00 68.00 80 GLN A N 1
ATOM 668 C CA . GLN A 1 80 ? 1.325 1.287 8.456 1.00 68.00 80 GLN A CA 1
ATOM 669 C C . GLN A 1 80 ? 2.178 1.898 7.335 1.00 68.00 80 GLN A C 1
ATOM 671 O O . GLN A 1 80 ? 3.135 1.272 6.909 1.00 68.00 80 GLN A O 1
ATOM 676 N N . VAL A 1 81 ? 1.894 3.139 6.921 1.00 58.59 81 VAL A N 1
ATOM 677 C CA . VAL A 1 81 ? 2.657 3.851 5.876 1.00 58.59 81 VAL A CA 1
ATOM 678 C C . VAL A 1 81 ? 4.034 4.314 6.373 1.00 58.59 81 VAL A C 1
ATOM 680 O O . VAL A 1 81 ? 4.904 4.596 5.566 1.00 58.59 81 VAL A O 1
ATOM 683 N N . ALA A 1 82 ? 4.245 4.405 7.690 1.00 51.69 82 ALA A N 1
ATOM 684 C CA . ALA A 1 82 ? 5.515 4.851 8.271 1.00 51.69 82 ALA A CA 1
ATOM 685 C C . ALA A 1 82 ? 6.530 3.715 8.514 1.00 51.69 82 ALA A C 1
ATOM 687 O O . ALA A 1 82 ? 7.646 3.994 8.947 1.00 51.69 82 ALA A O 1
ATOM 688 N N . VAL A 1 83 ? 6.129 2.455 8.311 1.00 50.84 83 VAL A N 1
ATOM 689 C CA . VAL A 1 83 ? 6.948 1.256 8.590 1.00 50.84 83 VAL A CA 1
ATOM 690 C C . VAL A 1 83 ? 7.380 0.536 7.299 1.00 50.84 83 VAL A C 1
ATOM 692 O O . VAL A 1 83 ? 8.287 -0.291 7.354 1.00 50.84 83 VAL A O 1
ATOM 695 N N . GLU A 1 84 ? 6.767 0.865 6.157 1.00 42.66 84 GLU A N 1
ATOM 696 C CA . GLU A 1 84 ? 7.198 0.462 4.803 1.00 42.66 84 GLU A CA 1
ATOM 697 C C . GLU A 1 84 ? 8.144 1.515 4.203 1.00 42.66 84 GLU A C 1
ATOM 699 O O . GLU A 1 84 ? 9.149 1.108 3.578 1.00 42.66 84 GLU A O 1
#

Solvent-accessible surface area (backbone atoms only — not comparable to full-atom values): 5142 Å² total; per-residue (Å²): 136,87,55,68,66,80,62,68,43,95,94,61,56,68,69,59,49,28,70,78,35,73,87,54,84,51,75,69,56,55,56,51,52,43,49,41,44,70,77,62,40,49,75,68,54,44,50,51,51,47,50,54,53,44,49,50,53,49,50,55,35,52,76,69,71,46,90,81,52,72,69,53,58,52,46,54,55,51,59,57,66,77,75,112